Protein AF-A0A9J9GHS2-F1 (afdb_monomer_lite)

Foldseek 3Di:
DDDDPPFDAAEEEEDEPDDCVVPVVDQWDDDPRGIYGYDPAQVVLLVVLLVVCVSPLVNLVRYAYEYEDEPVVPPDLVVVLVRLLSNLVSQVSSCVVSVDNHHYHYHYDYPDDDAADWDDDPPWIWGDDPPDDIDGPVVVCPDPVCPRVVVVVVVVVCCCVVRRVCSNVDDDPPDPPPPDD

Structure (mmCIF, N/CA/C/O backbone):
data_AF-A0A9J9GHS2-F1
#
_entry.id   AF-A0A9J9GHS2-F1
#
loop_
_atom_site.group_PDB
_atom_site.id
_atom_site.type_symbol
_atom_site.label_atom_id
_atom_site.label_alt_id
_atom_site.label_comp_id
_atom_site.label_asym_id
_atom_site.label_entity_id
_atom_site.label_seq_id
_atom_site.pdbx_PDB_ins_code
_atom_site.Cartn_x
_atom_site.Cartn_y
_atom_site.Cartn_z
_atom_site.occupancy
_atom_site.B_iso_or_equiv
_atom_site.auth_seq_id
_atom_site.auth_comp_id
_atom_site.auth_asym_id
_atom_site.auth_atom_id
_atom_site.pdbx_PDB_model_num
ATOM 1 N N . MET A 1 1 ? -14.808 12.669 0.997 1.00 74.06 1 MET A N 1
ATOM 2 C CA . MET A 1 1 ? -16.087 11.956 0.839 1.00 74.06 1 MET A CA 1
ATOM 3 C C . MET A 1 1 ? -15.869 10.531 1.309 1.00 74.06 1 MET A C 1
ATOM 5 O O . MET A 1 1 ? -14.972 9.874 0.794 1.00 74.06 1 MET A O 1
ATOM 9 N N . TYR A 1 2 ? -16.621 10.094 2.316 1.00 85.94 2 TYR A N 1
ATOM 10 C CA . TYR A 1 2 ? -16.585 8.712 2.803 1.00 85.94 2 TYR A CA 1
ATOM 11 C C . TYR A 1 2 ? -17.389 7.795 1.876 1.00 85.94 2 TYR A C 1
ATOM 13 O O . TYR A 1 2 ? -18.315 8.286 1.221 1.00 85.94 2 TYR A O 1
ATOM 21 N N . PRO A 1 3 ? -17.098 6.485 1.860 1.00 88.94 3 PRO A N 1
ATOM 22 C CA . PRO A 1 3 ? -17.931 5.527 1.151 1.00 88.94 3 PRO A CA 1
ATOM 23 C C . PRO A 1 3 ? -19.389 5.573 1.655 1.00 88.94 3 PRO A C 1
ATOM 25 O O . PRO A 1 3 ? -19.640 5.827 2.848 1.00 88.94 3 PRO A O 1
ATOM 28 N N . PRO A 1 4 ? -20.365 5.332 0.761 1.00 87.44 4 PRO A N 1
ATOM 29 C CA . PRO A 1 4 ? -21.748 5.080 1.149 1.00 87.44 4 PRO A CA 1
ATOM 30 C C . PRO A 1 4 ? -21.838 3.904 2.128 1.00 87.44 4 PRO A C 1
ATOM 32 O O . PRO A 1 4 ? -21.062 2.959 2.034 1.00 87.44 4 PRO A O 1
ATOM 35 N N . GLN A 1 5 ? -22.820 3.913 3.033 1.00 83.94 5 GLN A N 1
ATOM 36 C CA . GLN A 1 5 ? -23.019 2.799 3.977 1.00 83.94 5 GLN A CA 1
ATOM 37 C C . GLN A 1 5 ? -23.387 1.477 3.277 1.00 83.94 5 GLN A C 1
ATOM 39 O O . GLN A 1 5 ? -23.179 0.409 3.839 1.00 83.94 5 GLN A O 1
ATOM 44 N N . SER A 1 6 ? -23.915 1.548 2.051 1.00 85.94 6 SER A N 1
ATOM 45 C CA . SER A 1 6 ? -24.223 0.395 1.200 1.00 85.94 6 SER A CA 1
ATOM 46 C C . SER A 1 6 ? -23.014 -0.156 0.434 1.00 85.94 6 SER A C 1
ATOM 48 O O . SER A 1 6 ? -23.170 -1.114 -0.320 1.00 85.94 6 SER A O 1
ATOM 50 N N . HIS A 1 7 ? -21.826 0.442 0.574 1.00 89.00 7 HIS A N 1
ATOM 51 C CA . HIS A 1 7 ? -20.621 -0.021 -0.112 1.00 89.00 7 HIS A CA 1
ATOM 52 C C . HIS A 1 7 ? -20.187 -1.391 0.414 1.00 89.00 7 HIS A C 1
ATOM 54 O O . HIS A 1 7 ? -20.010 -1.584 1.617 1.00 89.00 7 HIS A O 1
ATOM 60 N N . THR A 1 8 ? -19.997 -2.347 -0.493 1.00 88.31 8 THR A N 1
ATOM 61 C CA . THR A 1 8 ? -19.615 -3.727 -0.152 1.00 88.31 8 THR A CA 1
ATOM 62 C C . THR A 1 8 ? -18.191 -4.088 -0.569 1.00 88.31 8 THR A C 1
ATOM 64 O O . THR A 1 8 ? -17.666 -5.097 -0.100 1.00 88.31 8 THR A O 1
ATOM 67 N N . GLY A 1 9 ? -17.568 -3.279 -1.430 1.00 90.56 9 GLY A N 1
ATOM 68 C CA . GLY A 1 9 ? -16.217 -3.505 -1.938 1.00 90.56 9 GLY A CA 1
ATOM 69 C C . GLY A 1 9 ? -15.118 -3.068 -0.962 1.00 90.56 9 GLY A C 1
ATOM 70 O O . GLY A 1 9 ? -15.408 -2.593 0.139 1.00 90.56 9 GLY A O 1
ATOM 71 N N . PRO A 1 10 ? -13.841 -3.175 -1.364 1.00 92.94 10 PRO A N 1
ATOM 72 C CA . PRO A 1 10 ? -12.734 -2.722 -0.537 1.00 92.94 10 PRO A CA 1
ATOM 73 C C . PRO A 1 10 ? -12.788 -1.205 -0.325 1.00 92.94 10 PRO A C 1
ATOM 75 O O . PRO A 1 10 ? -13.243 -0.442 -1.188 1.00 92.94 10 PRO A O 1
ATOM 78 N N . VAL A 1 11 ? -12.307 -0.782 0.840 1.00 94.94 11 VAL A N 1
ATOM 79 C CA . VAL A 1 11 ? -12.080 0.613 1.210 1.00 94.94 11 VAL A CA 1
ATOM 80 C C . VAL A 1 11 ? -10.592 0.780 1.474 1.00 94.94 11 VAL A C 1
ATOM 82 O O . VAL A 1 11 ? -10.066 0.353 2.501 1.00 94.94 11 VAL A O 1
ATOM 85 N N . VAL A 1 12 ? -9.908 1.356 0.495 1.00 95.06 12 VAL A N 1
ATOM 86 C CA . VAL A 1 12 ? -8.454 1.430 0.421 1.00 95.06 12 VAL A CA 1
ATOM 87 C C . VAL A 1 12 ? -7.992 2.792 0.926 1.00 95.06 12 VAL A C 1
ATOM 89 O O . VAL A 1 12 ? -8.257 3.820 0.306 1.00 95.06 12 VAL A O 1
ATOM 92 N N . MET A 1 13 ? -7.282 2.806 2.048 1.00 95.12 13 MET A N 1
ATOM 93 C CA . MET A 1 13 ? -6.613 3.993 2.578 1.00 95.12 13 MET A CA 1
ATOM 94 C C . MET A 1 13 ? -5.227 4.104 1.939 1.00 95.12 13 MET A C 1
ATOM 96 O O . MET A 1 13 ? -4.398 3.212 2.112 1.00 95.12 13 MET A O 1
ATOM 100 N N . VAL A 1 14 ? -4.991 5.160 1.165 1.00 93.81 14 VAL A N 1
ATOM 101 C CA . VAL A 1 14 ? -3.799 5.326 0.324 1.00 93.81 14 VAL A CA 1
ATOM 102 C C . VAL A 1 14 ? -2.837 6.328 0.954 1.00 93.81 14 VAL A C 1
ATOM 104 O O . VAL A 1 14 ? -3.179 7.499 1.112 1.00 93.81 14 VAL A O 1
ATOM 107 N N . CYS A 1 15 ? -1.629 5.868 1.267 1.00 91.38 15 CYS A N 1
ATOM 108 C CA . CYS A 1 15 ? -0.538 6.627 1.881 1.00 91.38 15 CYS A CA 1
ATOM 109 C C . CYS A 1 15 ? 0.660 6.745 0.929 1.00 91.38 15 CYS A C 1
ATOM 111 O O . CYS A 1 15 ? 0.765 5.985 -0.033 1.00 91.38 15 CYS A O 1
ATOM 113 N N . GLY A 1 16 ? 1.623 7.606 1.265 1.00 89.31 16 GLY A N 1
ATOM 114 C CA . GLY A 1 16 ? 2.895 7.727 0.546 1.00 89.31 16 GLY A CA 1
ATOM 115 C C . GLY A 1 16 ? 2.842 8.802 -0.536 1.00 89.31 16 GLY A C 1
ATOM 116 O O . GLY A 1 16 ? 2.250 9.859 -0.320 1.00 89.31 16 GLY A O 1
ATOM 117 N N . ASP A 1 17 ? 3.436 8.535 -1.695 1.00 87.75 17 ASP A N 1
ATOM 118 C CA . ASP A 1 17 ? 3.635 9.508 -2.779 1.00 87.75 17 ASP A CA 1
ATOM 119 C C . ASP A 1 17 ? 2.363 9.748 -3.607 1.00 87.75 17 ASP A C 1
ATOM 121 O O . ASP A 1 17 ? 2.327 9.580 -4.826 1.00 87.75 17 ASP A O 1
ATOM 125 N N . VAL A 1 18 ? 1.263 10.094 -2.946 1.00 86.38 18 VAL A N 1
ATOM 126 C CA . VAL A 1 18 ? -0.054 10.246 -3.572 1.00 86.38 18 VAL A CA 1
ATOM 127 C C . VAL A 1 18 ? -0.133 11.546 -4.372 1.00 86.38 18 VAL A C 1
ATOM 129 O O . VAL A 1 18 ? 0.012 12.631 -3.809 1.00 86.38 18 VAL A O 1
ATOM 132 N N . ASP A 1 19 ? -0.419 11.425 -5.671 1.00 80.00 19 ASP A N 1
ATOM 133 C CA . ASP A 1 19 ? -0.644 12.569 -6.563 1.00 80.00 19 ASP A CA 1
ATOM 134 C C . ASP A 1 19 ? -2.095 13.067 -6.463 1.00 80.00 19 ASP A C 1
ATOM 136 O O . ASP A 1 19 ? -3.020 12.290 -6.202 1.00 80.00 19 ASP A O 1
ATOM 140 N N . ASP A 1 20 ? -2.296 14.360 -6.691 1.00 77.06 20 ASP A N 1
ATOM 141 C CA . ASP A 1 20 ? -3.603 15.008 -6.699 1.00 77.06 20 ASP A CA 1
ATOM 142 C C . ASP A 1 20 ? -4.495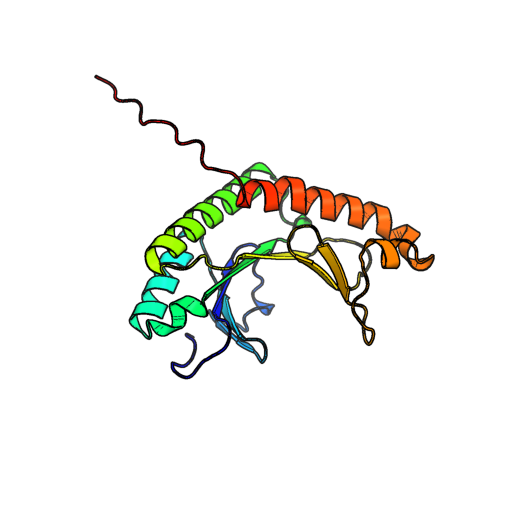 14.473 -7.833 1.00 77.06 20 ASP A C 1
ATOM 144 O O . ASP A 1 20 ? -5.711 14.352 -7.653 1.00 77.06 20 ASP A O 1
ATOM 148 N N . ASP A 1 21 ? -3.904 14.053 -8.957 1.00 81.88 21 ASP A N 1
ATOM 149 C CA . ASP A 1 21 ? -4.635 13.462 -10.088 1.00 81.88 21 ASP A CA 1
ATOM 150 C C . ASP A 1 21 ? -5.278 12.106 -9.744 1.00 81.88 21 ASP A C 1
ATOM 152 O O . ASP A 1 21 ? -6.311 11.725 -10.309 1.00 81.88 21 ASP A O 1
ATOM 156 N N . MET A 1 22 ? -4.732 11.381 -8.758 1.00 80.75 22 MET A N 1
ATOM 157 C CA . MET A 1 22 ? -5.326 10.128 -8.282 1.00 80.75 22 MET A CA 1
ATOM 158 C C . MET A 1 22 ? -6.680 10.376 -7.601 1.00 80.75 22 MET A C 1
ATOM 160 O O . MET A 1 22 ? -7.572 9.524 -7.666 1.00 80.75 22 MET A O 1
ATOM 164 N N . PHE A 1 23 ? -6.869 11.554 -7.007 1.00 82.06 23 PHE A N 1
ATOM 165 C CA . PHE A 1 23 ? -8.033 11.907 -6.208 1.00 82.06 23 PHE A CA 1
ATOM 166 C C . PHE A 1 23 ? -8.598 13.261 -6.636 1.00 82.06 23 PHE A C 1
ATOM 168 O O . PHE A 1 23 ? -8.388 14.243 -5.936 1.00 82.06 23 PHE A O 1
ATOM 175 N N . ALA A 1 24 ? -9.338 13.298 -7.754 1.00 66.62 24 ALA A N 1
ATOM 176 C CA . ALA A 1 24 ? -9.982 14.469 -8.379 1.00 66.62 24 ALA A CA 1
ATOM 177 C C . ALA A 1 24 ? -10.431 15.599 -7.409 1.00 66.62 24 ALA A C 1
ATOM 179 O O . ALA A 1 24 ? -11.614 15.749 -7.099 1.00 66.62 24 ALA A O 1
ATOM 180 N N . ARG A 1 25 ? -9.461 16.402 -6.939 1.00 67.19 25 ARG A N 1
ATOM 181 C CA . ARG A 1 25 ? -9.549 17.486 -5.935 1.00 67.19 25 ARG A CA 1
ATOM 182 C C . ARG A 1 25 ? -10.235 17.158 -4.595 1.00 67.19 25 ARG A C 1
AT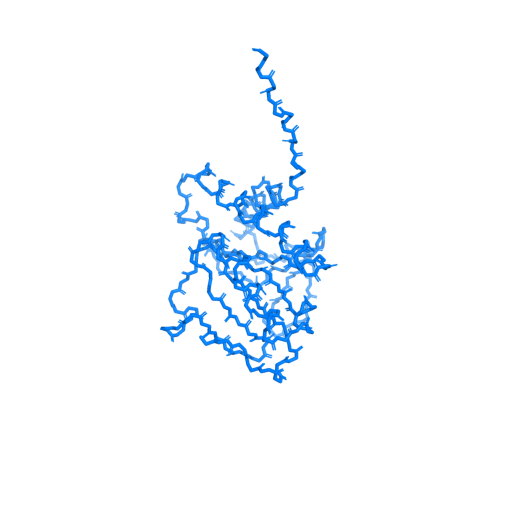OM 184 O O . ARG A 1 25 ? -10.623 18.079 -3.878 1.00 67.19 25 ARG A O 1
ATOM 191 N N . GLY A 1 26 ? -10.395 15.889 -4.224 1.00 77.88 26 GLY A N 1
ATOM 192 C CA . GLY A 1 26 ? -11.130 15.490 -3.015 1.00 77.88 26 GLY A CA 1
ATOM 193 C C . GLY A 1 26 ? -10.400 14.441 -2.175 1.00 77.88 26 GLY A C 1
ATOM 194 O O . GLY A 1 26 ? -9.515 13.767 -2.678 1.00 77.88 26 GLY A O 1
ATOM 195 N N . PRO A 1 27 ? -10.778 14.225 -0.901 1.00 83.75 27 PRO A N 1
ATOM 196 C CA . PRO A 1 27 ? -10.083 13.264 -0.036 1.00 83.75 27 PRO A CA 1
ATOM 197 C C . PRO A 1 27 ? -10.483 11.796 -0.290 1.00 83.75 27 PRO A C 1
ATOM 199 O O . PRO A 1 27 ? -10.048 10.902 0.428 1.00 83.75 27 PRO A O 1
ATOM 202 N N . GLY A 1 28 ? -11.341 11.521 -1.277 1.00 89.00 28 GLY A N 1
ATOM 203 C CA . GLY A 1 28 ? -11.761 10.160 -1.603 1.00 89.00 28 GLY A CA 1
ATOM 204 C C . GLY A 1 28 ? -12.330 10.028 -3.010 1.00 89.00 28 GLY A C 1
ATOM 205 O O . GLY A 1 28 ? -12.843 11.001 -3.564 1.00 89.00 28 GLY A O 1
ATOM 206 N N . ARG A 1 29 ? -12.236 8.820 -3.568 1.00 90.75 29 ARG A N 1
ATOM 207 C CA . ARG A 1 29 ? -12.622 8.480 -4.940 1.00 90.75 29 ARG A CA 1
ATOM 208 C C . ARG A 1 29 ? -13.271 7.096 -4.982 1.00 90.75 29 ARG A C 1
ATOM 210 O O . ARG A 1 29 ? -12.643 6.106 -4.620 1.00 90.75 29 ARG A O 1
ATOM 217 N N . GLY A 1 30 ? -14.515 7.030 -5.453 1.00 89.69 30 GLY A N 1
ATOM 218 C CA . GLY A 1 30 ? -15.182 5.771 -5.785 1.00 89.69 30 GLY A CA 1
ATOM 219 C C . GLY A 1 30 ? -14.815 5.309 -7.196 1.00 89.69 30 GLY A C 1
ATOM 220 O O . GLY A 1 30 ? -14.758 6.121 -8.118 1.00 89.69 30 GLY A O 1
ATOM 221 N N . THR A 1 31 ? -14.564 4.015 -7.353 1.00 87.81 31 THR A N 1
ATOM 222 C CA . THR A 1 31 ? -14.244 3.345 -8.625 1.00 87.81 31 THR A CA 1
ATOM 223 C C . THR A 1 31 ? -15.037 2.039 -8.730 1.00 87.81 31 THR A C 1
ATOM 225 O O . THR A 1 31 ? -15.743 1.678 -7.785 1.00 87.81 31 THR A O 1
ATOM 228 N N . ALA A 1 32 ? -14.929 1.321 -9.851 1.00 84.94 32 ALA A N 1
ATOM 229 C CA . ALA A 1 32 ? -15.547 -0.000 -9.978 1.00 84.94 32 ALA A CA 1
ATOM 230 C C . ALA A 1 32 ? -14.874 -1.038 -9.057 1.00 84.94 32 ALA A C 1
ATOM 232 O O . ALA A 1 32 ? -15.512 -1.988 -8.611 1.00 84.94 32 ALA A O 1
ATOM 233 N N . GLU A 1 33 ? -13.599 -0.824 -8.737 1.00 84.88 33 GLU A N 1
ATOM 234 C CA . GLU A 1 33 ? -12.736 -1.729 -7.982 1.00 84.88 33 GLU A CA 1
ATOM 235 C C . GLU A 1 33 ? -12.829 -1.511 -6.467 1.00 84.88 33 GLU A C 1
ATOM 237 O O . GLU A 1 33 ? -12.438 -2.377 -5.686 1.00 84.88 33 GLU A O 1
ATOM 242 N N . GLY A 1 34 ? -13.346 -0.361 -6.030 1.00 91.62 34 GLY A N 1
ATOM 243 C CA . GLY A 1 34 ? -13.464 -0.029 -4.617 1.00 91.62 34 GLY A CA 1
ATOM 244 C C . GLY A 1 34 ? -13.537 1.463 -4.329 1.00 91.62 34 GLY A C 1
ATOM 245 O O . GLY A 1 34 ? -13.659 2.305 -5.225 1.00 91.62 34 GLY A O 1
ATOM 246 N N . TRP A 1 35 ? -13.453 1.785 -3.041 1.00 93.81 35 TRP A N 1
ATOM 247 C CA . TRP A 1 35 ? -13.421 3.157 -2.556 1.00 93.81 35 TRP A CA 1
ATOM 248 C C . TRP A 1 35 ? -12.032 3.509 -2.045 1.00 93.81 35 TRP A C 1
ATOM 250 O O . TRP A 1 35 ? -11.540 2.884 -1.114 1.00 93.81 35 TRP A O 1
ATOM 260 N N . PHE A 1 36 ? -11.414 4.531 -2.614 1.00 93.75 36 PHE A N 1
ATOM 261 C CA . PHE A 1 36 ? -10.081 4.979 -2.238 1.00 93.75 36 PHE A CA 1
ATOM 262 C C . PHE A 1 36 ? -10.196 6.233 -1.373 1.00 93.75 36 PHE A C 1
ATOM 264 O O . PHE A 1 36 ? -10.993 7.125 -1.673 1.00 93.75 36 PHE A O 1
ATOM 271 N N . LEU A 1 37 ? -9.396 6.326 -0.314 1.00 94.00 37 LEU A N 1
ATOM 272 C CA . LEU A 1 37 ? -9.321 7.473 0.593 1.00 94.00 37 LEU A CA 1
ATOM 273 C C . LEU A 1 37 ? -7.867 7.920 0.712 1.00 94.00 37 LEU A C 1
ATOM 275 O O . LEU A 1 37 ? -6.989 7.090 0.937 1.00 94.00 37 LEU A O 1
ATOM 279 N N . ARG A 1 38 ? -7.610 9.219 0.559 1.00 93.00 38 ARG A N 1
ATOM 280 C CA . ARG A 1 38 ? -6.259 9.775 0.687 1.00 93.00 38 ARG A CA 1
ATOM 281 C C . ARG A 1 38 ? -5.883 9.895 2.161 1.00 93.00 38 ARG A C 1
ATOM 283 O O . ARG A 1 38 ? -6.681 10.385 2.950 1.00 93.00 38 ARG A O 1
ATOM 290 N N . ILE A 1 39 ? -4.657 9.502 2.489 1.00 92.31 39 ILE A N 1
ATOM 291 C CA . ILE A 1 39 ? -4.028 9.682 3.795 1.00 92.31 39 ILE A CA 1
ATOM 292 C C . ILE A 1 39 ? -2.837 10.620 3.622 1.00 92.31 39 ILE A C 1
ATOM 294 O O . ILE A 1 39 ? -1.896 10.312 2.889 1.00 92.31 39 ILE A O 1
ATOM 298 N N . SER A 1 40 ? -2.870 11.760 4.305 1.00 87.75 40 SER A N 1
ATOM 299 C CA . SER A 1 40 ? -1.832 12.789 4.197 1.00 87.75 40 SER A CA 1
ATOM 300 C C . SER A 1 40 ? -0.663 12.529 5.145 1.00 87.75 40 SER A C 1
ATOM 302 O O . SER A 1 40 ? 0.466 12.922 4.866 1.00 87.75 40 SER A O 1
ATOM 304 N N . ASN A 1 41 ? -0.916 11.872 6.279 1.00 88.31 41 ASN A N 1
ATOM 305 C CA . ASN A 1 41 ? 0.118 11.477 7.231 1.00 88.31 41 ASN A CA 1
ATOM 306 C C . ASN A 1 41 ? -0.211 10.123 7.882 1.00 88.31 41 ASN A C 1
ATOM 308 O O . ASN A 1 41 ? -1.381 9.774 7.998 1.00 88.31 41 ASN A O 1
ATOM 312 N N . PRO A 1 42 ? 0.787 9.347 8.345 1.00 87.19 42 PRO A N 1
ATOM 313 C CA . PRO A 1 42 ? 0.527 8.008 8.868 1.00 87.19 42 PRO A CA 1
ATOM 314 C C . PRO A 1 42 ? -0.497 7.952 10.021 1.00 87.19 42 PRO A C 1
ATOM 316 O O . PRO A 1 42 ? -1.370 7.091 9.949 1.00 87.19 42 PRO A O 1
ATOM 319 N N . PRO A 1 43 ? -0.463 8.826 11.053 1.00 90.44 43 PRO A N 1
ATOM 320 C CA . PRO A 1 43 ? -1.450 8.799 12.143 1.00 90.44 43 PRO A CA 1
ATOM 321 C C . PRO A 1 43 ? -2.919 8.881 11.702 1.00 90.44 43 PRO A C 1
ATOM 323 O O . PRO A 1 43 ? -3.793 8.317 12.362 1.00 90.44 43 PRO A O 1
ATOM 326 N N . GLU A 1 44 ? -3.196 9.546 10.580 1.00 92.62 44 GLU A N 1
ATOM 327 C CA . GLU A 1 44 ? -4.542 9.662 10.013 1.00 92.62 44 GLU A CA 1
ATOM 328 C C . GLU A 1 44 ? -5.142 8.298 9.627 1.00 92.62 44 GLU A C 1
ATOM 330 O O . GLU A 1 44 ? -6.360 8.155 9.667 1.00 92.62 44 GLU A O 1
ATOM 335 N N . LEU A 1 45 ? -4.327 7.264 9.365 1.00 92.94 45 LEU A N 1
ATOM 336 C CA . LEU A 1 45 ? -4.814 5.899 9.105 1.00 92.94 45 LEU A CA 1
ATOM 337 C C . LEU A 1 45 ? -5.730 5.388 10.217 1.00 92.94 45 LEU A C 1
ATOM 339 O O . LEU A 1 45 ? -6.839 4.924 9.955 1.00 92.94 45 LEU A O 1
ATOM 343 N N . THR A 1 46 ? -5.259 5.454 11.462 1.00 92.69 46 THR A N 1
ATOM 344 C CA . THR A 1 46 ? -6.000 4.902 12.602 1.00 92.69 46 THR A CA 1
ATOM 345 C C . THR A 1 46 ? -7.216 5.765 12.934 1.00 92.69 46 THR A C 1
ATOM 347 O O . THR A 1 46 ? -8.268 5.229 13.282 1.00 92.6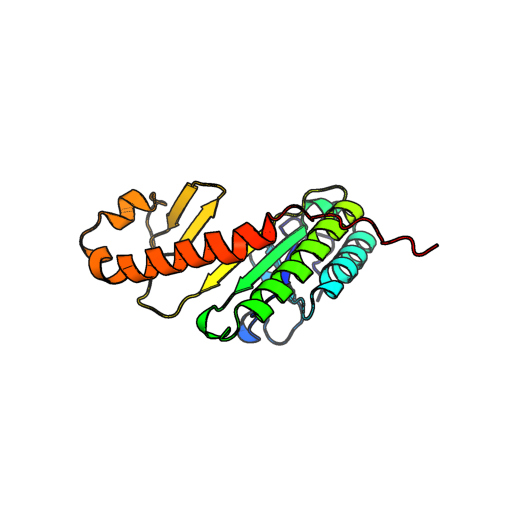9 46 THR A O 1
ATOM 350 N N . ILE A 1 47 ? -7.100 7.088 12.768 1.00 93.69 47 ILE A N 1
ATOM 351 C CA . ILE A 1 47 ? -8.210 8.033 12.958 1.00 93.69 47 ILE A CA 1
ATOM 352 C C . ILE A 1 47 ? -9.326 7.730 11.953 1.00 93.69 47 ILE A C 1
ATOM 354 O O . ILE A 1 47 ? -10.458 7.459 12.353 1.00 93.69 47 ILE A O 1
ATOM 358 N N . LEU A 1 48 ? -8.991 7.688 10.661 1.00 94.31 48 LEU A N 1
ATOM 359 C CA . LEU A 1 48 ? -9.953 7.467 9.588 1.00 94.31 48 LEU A CA 1
ATOM 360 C C . LEU A 1 48 ? -10.607 6.086 9.687 1.00 94.31 48 LEU A C 1
ATOM 362 O O . LEU A 1 48 ? -11.817 5.956 9.510 1.00 94.31 48 LEU A O 1
ATOM 366 N N . ALA A 1 49 ? -9.836 5.048 10.020 1.00 94.25 49 ALA A N 1
ATOM 367 C CA . ALA A 1 49 ? -10.390 3.721 10.264 1.00 94.25 49 ALA A CA 1
ATOM 368 C C . ALA A 1 49 ? -11.396 3.724 11.426 1.00 94.25 49 ALA A C 1
ATOM 370 O O . ALA A 1 49 ? -12.453 3.105 11.315 1.00 94.25 49 ALA A O 1
ATOM 371 N N . GLY A 1 50 ? -11.117 4.453 12.510 1.00 94.50 50 GLY A N 1
ATOM 372 C CA . GLY A 1 50 ? -12.047 4.605 13.631 1.00 94.50 50 GLY A CA 1
ATOM 373 C C . GLY A 1 50 ? -13.357 5.276 13.217 1.00 94.50 50 GLY A C 1
ATOM 374 O O . GLY A 1 50 ? -14.436 4.787 13.549 1.00 94.50 50 GLY A O 1
ATOM 375 N N . GLU A 1 51 ? -13.275 6.346 12.429 1.00 94.19 51 GLU A N 1
ATOM 376 C CA . GLU A 1 51 ? -14.448 7.044 11.889 1.00 94.19 51 GLU A CA 1
ATOM 377 C C . GLU A 1 51 ? -15.281 6.152 10.958 1.00 94.19 51 GLU A C 1
ATOM 379 O O . GLU A 1 51 ? -16.513 6.156 11.020 1.00 94.19 51 GLU A O 1
ATOM 384 N N . LEU A 1 52 ? -14.627 5.354 10.108 1.00 93.69 52 LEU A N 1
ATOM 385 C CA . LEU A 1 52 ? -15.295 4.392 9.227 1.00 93.69 52 LEU A CA 1
ATOM 386 C C . LEU A 1 52 ? -16.036 3.315 10.028 1.00 93.69 52 LEU A C 1
ATOM 388 O O . LEU A 1 52 ? -17.204 3.041 9.755 1.00 93.69 52 LEU A O 1
ATOM 392 N N . LEU A 1 53 ? -15.392 2.754 11.052 1.00 92.81 53 LEU A N 1
ATOM 393 C CA . LEU A 1 53 ? -15.990 1.731 11.912 1.00 92.81 53 LEU A CA 1
ATOM 394 C C . LEU A 1 53 ? -17.137 2.278 12.767 1.00 92.81 53 LEU A C 1
ATOM 396 O O . LEU A 1 53 ? -18.121 1.574 12.982 1.00 92.81 53 LEU A O 1
ATOM 400 N N . ALA A 1 54 ? -17.053 3.537 13.206 1.00 93.06 54 ALA A N 1
ATOM 401 C CA . ALA A 1 54 ? -18.144 4.208 13.909 1.00 93.06 54 ALA A CA 1
ATOM 402 C C . ALA A 1 54 ? -19.377 4.408 13.011 1.00 93.06 54 ALA A C 1
ATOM 404 O O . ALA A 1 54 ? -20.507 4.372 13.496 1.00 93.06 54 ALA A O 1
ATOM 405 N N . ARG A 1 55 ? -19.175 4.594 11.698 1.00 91.56 55 ARG A N 1
ATOM 406 C CA . ARG A 1 55 ? -20.268 4.673 10.714 1.00 91.56 55 ARG A CA 1
ATOM 407 C C . ARG A 1 55 ? -20.872 3.304 10.418 1.00 91.56 55 ARG A C 1
ATOM 409 O O . ARG A 1 55 ? -22.087 3.206 10.277 1.00 91.56 55 ARG A O 1
ATOM 416 N N . SER A 1 56 ? -20.037 2.279 10.266 1.00 90.12 56 SER A N 1
ATOM 417 C CA . SER A 1 56 ? -20.482 0.902 10.068 1.00 90.12 56 SER A CA 1
ATOM 418 C C . SER A 1 56 ? -19.400 -0.099 10.499 1.00 90.12 56 SER A C 1
ATOM 420 O O . SER A 1 56 ? -18.381 -0.241 9.814 1.00 90.12 56 SER A O 1
ATOM 422 N N . PRO A 1 57 ? -19.617 -0.863 11.587 1.00 88.31 57 PRO A N 1
ATOM 423 C CA . PRO A 1 57 ? -18.646 -1.850 12.063 1.00 88.31 57 PRO A CA 1
ATOM 424 C C . PRO A 1 57 ? -18.335 -2.959 11.049 1.00 88.31 57 PRO A C 1
ATOM 426 O O . PRO A 1 57 ? -17.253 -3.543 11.080 1.00 88.31 57 PRO A O 1
ATOM 429 N N . THR A 1 58 ? -19.250 -3.246 10.114 1.00 88.12 58 THR A N 1
ATOM 430 C CA . THR A 1 58 ? -19.053 -4.280 9.084 1.00 88.12 58 THR A CA 1
ATOM 431 C C . THR A 1 58 ? -17.953 -3.917 8.086 1.00 88.12 58 THR A C 1
ATOM 433 O O . THR A 1 58 ? -17.434 -4.798 7.403 1.00 88.12 58 THR A O 1
ATOM 436 N N . MET A 1 59 ? -17.551 -2.643 8.027 1.00 90.88 59 MET A N 1
ATOM 437 C CA . MET A 1 59 ? -16.456 -2.180 7.176 1.00 90.88 59 MET A CA 1
ATOM 438 C C . MET A 1 59 ? -15.086 -2.691 7.622 1.00 90.88 59 MET A C 1
ATOM 440 O O . MET A 1 59 ? -14.144 -2.616 6.840 1.00 90.88 59 MET A O 1
ATOM 444 N N . ALA A 1 60 ? -14.955 -3.246 8.832 1.00 91.31 60 ALA A N 1
ATOM 445 C CA . ALA A 1 60 ? -13.690 -3.787 9.330 1.00 91.31 60 ALA A CA 1
ATOM 446 C C . ALA A 1 60 ? -13.039 -4.778 8.350 1.00 91.31 60 ALA A C 1
ATOM 448 O O . ALA A 1 60 ? -11.836 -4.707 8.116 1.00 91.31 60 ALA A O 1
ATOM 449 N N . GLY A 1 61 ? -13.841 -5.650 7.725 1.00 89.88 61 GLY A N 1
ATOM 450 C CA . GLY A 1 61 ? -13.371 -6.619 6.727 1.00 89.88 61 GLY A CA 1
ATOM 451 C C . GLY A 1 61 ? -13.147 -6.045 5.322 1.00 89.88 61 GLY A C 1
ATOM 452 O O . GLY A 1 61 ? -12.664 -6.758 4.450 1.00 89.88 61 GLY A O 1
ATOM 453 N N . GLN A 1 62 ? -13.506 -4.780 5.088 1.00 92.81 62 GLN A N 1
ATOM 454 C CA . GLN A 1 62 ? -13.333 -4.087 3.806 1.00 92.81 62 GLN A CA 1
ATOM 455 C C . GLN A 1 62 ? -12.079 -3.212 3.779 1.00 92.81 62 GLN A C 1
ATOM 457 O O . GLN A 1 62 ? -11.655 -2.801 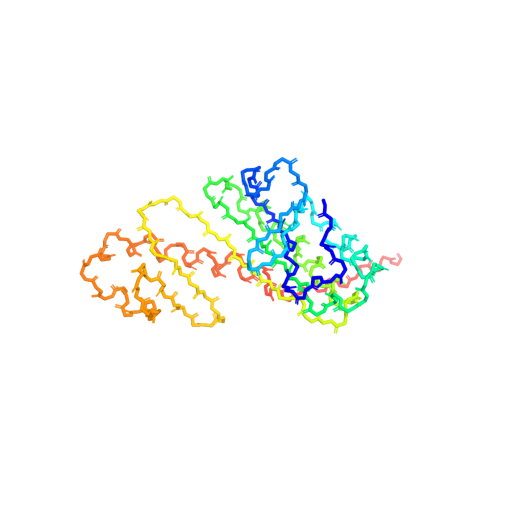2.699 1.00 92.81 62 GLN A O 1
ATOM 462 N N . LEU A 1 63 ? -11.510 -2.884 4.943 1.00 94.62 63 LEU A N 1
ATOM 463 C CA . LEU A 1 63 ? -10.364 -1.986 5.019 1.00 94.62 63 LEU A CA 1
ATOM 464 C C . LEU A 1 63 ? -9.130 -2.632 4.392 1.00 94.62 63 LEU A C 1
ATOM 466 O O . LEU A 1 63 ? -8.786 -3.771 4.699 1.00 94.62 63 LEU A O 1
ATOM 470 N N . ALA A 1 64 ? -8.429 -1.859 3.572 1.00 94.38 64 ALA A N 1
ATOM 471 C CA . ALA A 1 64 ? -7.094 -2.164 3.081 1.00 94.38 64 ALA A CA 1
ATOM 472 C C . ALA A 1 64 ? -6.228 -0.902 3.151 1.00 94.38 64 ALA A C 1
ATOM 474 O O . ALA A 1 64 ? -6.736 0.219 3.100 1.00 94.38 64 ALA A O 1
ATOM 475 N N . VAL A 1 65 ? -4.915 -1.079 3.254 1.00 93.56 65 VAL A N 1
ATOM 476 C CA . VAL A 1 65 ? -3.940 0.011 3.166 1.00 93.56 65 VAL A CA 1
ATOM 477 C C . VAL A 1 65 ? -3.170 -0.139 1.866 1.00 93.56 65 VAL A C 1
ATOM 479 O O . VAL A 1 65 ? -2.692 -1.224 1.553 1.00 93.56 65 VAL A O 1
ATOM 482 N N . MET A 1 66 ? -3.019 0.948 1.121 1.00 92.31 66 MET A N 1
ATOM 483 C CA . MET A 1 66 ? -2.112 1.020 -0.016 1.00 92.31 66 MET A CA 1
ATOM 484 C C . MET A 1 66 ? -0.993 2.003 0.306 1.00 92.31 66 MET A C 1
ATOM 486 O O . MET A 1 66 ? -1.261 3.143 0.670 1.00 92.31 66 MET A O 1
ATOM 490 N N . PHE A 1 67 ? 0.257 1.581 0.158 1.00 90.12 67 PHE A N 1
ATOM 491 C CA . PHE A 1 67 ? 1.402 2.481 0.179 1.00 90.12 67 PHE A CA 1
ATOM 492 C C . PHE A 1 67 ? 1.846 2.732 -1.259 1.00 90.12 67 PHE A C 1
ATOM 494 O O . PHE A 1 67 ? 2.235 1.789 -1.949 1.00 90.12 67 PHE A O 1
ATOM 501 N N . ARG A 1 68 ? 1.761 3.984 -1.715 1.00 89.31 68 ARG A N 1
ATOM 502 C CA . ARG A 1 68 ? 2.259 4.403 -3.024 1.00 89.31 68 ARG A CA 1
ATOM 503 C C . ARG A 1 68 ? 3.687 4.910 -2.883 1.00 89.31 68 ARG A C 1
ATOM 505 O O . ARG A 1 68 ? 3.949 5.753 -2.029 1.00 89.31 68 ARG A O 1
ATOM 512 N N . CYS A 1 69 ? 4.590 4.401 -3.709 1.00 86.38 69 CYS A N 1
ATOM 513 C CA . CYS A 1 69 ? 5.993 4.788 -3.717 1.00 86.38 69 CYS A CA 1
ATOM 514 C C . CYS A 1 69 ? 6.413 5.206 -5.127 1.00 86.38 69 CYS A C 1
ATOM 516 O O . CYS A 1 69 ? 6.169 4.482 -6.089 1.00 86.38 69 CYS A O 1
ATOM 518 N N . LEU A 1 70 ? 7.048 6.364 -5.238 1.00 85.50 70 LEU A N 1
ATOM 519 C CA . LEU A 1 70 ? 7.726 6.853 -6.431 1.00 85.50 70 LEU A CA 1
ATOM 520 C C . LEU A 1 70 ? 9.212 6.962 -6.080 1.00 85.50 70 LEU A C 1
ATOM 522 O O . LEU A 1 70 ? 9.643 8.034 -5.657 1.00 85.50 70 LEU A O 1
ATOM 526 N N . PRO A 1 71 ? 9.990 5.868 -6.182 1.00 76.44 71 PRO A N 1
ATOM 527 C CA . PRO A 1 71 ? 11.381 5.808 -5.735 1.00 76.44 71 PRO A CA 1
ATOM 528 C C . PRO A 1 71 ? 12.251 6.956 -6.237 1.00 76.44 71 PRO A C 1
ATOM 530 O O . PRO A 1 71 ? 13.049 7.485 -5.473 1.00 76.44 71 PRO A O 1
ATOM 533 N N . ASP A 1 72 ? 12.028 7.413 -7.469 1.00 77.56 72 ASP A N 1
ATOM 534 C CA . ASP A 1 72 ? 12.786 8.519 -8.068 1.00 77.56 72 ASP A CA 1
ATOM 535 C C . ASP A 1 72 ? 12.588 9.861 -7.347 1.00 77.56 72 ASP A C 1
ATOM 537 O O . ASP A 1 72 ? 13.382 10.781 -7.518 1.00 77.56 72 ASP A O 1
ATOM 541 N N . ARG A 1 73 ? 11.526 9.999 -6.542 1.00 76.25 73 ARG A N 1
ATOM 542 C CA . ARG A 1 73 ? 11.280 11.182 -5.704 1.00 76.25 73 ARG A CA 1
ATOM 543 C C . ARG A 1 73 ? 11.977 11.104 -4.341 1.00 76.25 73 ARG A C 1
ATOM 545 O O . ARG A 1 73 ? 11.974 12.099 -3.619 1.00 76.25 73 ARG A O 1
ATOM 552 N N . HIS A 1 74 ? 12.557 9.959 -3.975 1.00 74.12 74 HIS A N 1
ATOM 553 C CA . HIS A 1 74 ? 13.219 9.747 -2.685 1.00 74.12 74 HIS A CA 1
ATOM 554 C C . HIS A 1 74 ? 14.735 9.704 -2.856 1.00 74.12 74 HIS A C 1
ATOM 556 O O . HIS A 1 74 ? 15.319 8.652 -3.094 1.00 74.12 74 HIS A O 1
ATOM 562 N N . GLU A 1 75 ? 15.388 10.850 -2.664 1.00 71.69 75 GLU A N 1
ATOM 563 C CA . GLU A 1 75 ? 16.857 10.927 -2.632 1.00 71.69 75 GLU A CA 1
ATOM 564 C C . GLU A 1 75 ? 17.446 10.423 -1.295 1.00 71.69 75 GLU A C 1
ATOM 566 O O . GLU A 1 75 ? 18.617 10.053 -1.230 1.00 71.69 75 GLU A O 1
ATOM 571 N N . ASP A 1 76 ? 16.633 10.372 -0.228 1.00 82.31 76 ASP A N 1
ATOM 572 C CA . ASP A 1 76 ? 17.030 9.917 1.111 1.00 82.31 76 ASP A CA 1
ATOM 573 C C . ASP A 1 76 ? 16.310 8.616 1.509 1.00 82.31 76 ASP A C 1
ATOM 575 O O . ASP A 1 76 ? 15.159 8.605 1.963 1.00 82.31 76 ASP A O 1
ATOM 579 N N . GLU A 1 77 ? 17.033 7.500 1.400 1.00 80.31 77 GLU A N 1
ATOM 580 C CA . GLU A 1 77 ? 16.566 6.176 1.822 1.00 80.31 77 GLU A CA 1
ATOM 581 C C . GLU A 1 77 ? 16.131 6.149 3.299 1.00 80.31 77 GLU A C 1
ATOM 583 O O . GLU A 1 77 ? 15.173 5.459 3.658 1.00 80.31 77 GLU A O 1
ATOM 588 N N . SER A 1 78 ? 16.793 6.909 4.175 1.00 82.19 78 SER A N 1
ATOM 589 C CA . SER A 1 78 ? 16.483 6.935 5.609 1.00 82.19 78 SER A CA 1
ATOM 590 C C . SER A 1 78 ? 15.117 7.562 5.870 1.00 82.19 78 SER A C 1
ATOM 592 O O . SER A 1 78 ? 14.354 7.053 6.697 1.00 82.19 78 SER A O 1
ATOM 594 N N . LEU A 1 79 ? 14.780 8.628 5.140 1.00 81.94 79 LEU A N 1
ATOM 595 C CA . LEU A 1 79 ? 13.475 9.283 5.222 1.00 81.94 79 LEU A CA 1
ATOM 596 C C . LEU A 1 79 ? 12.355 8.371 4.699 1.00 81.94 79 LEU A C 1
ATOM 598 O O . LEU A 1 79 ? 11.290 8.264 5.320 1.00 81.94 79 LEU A O 1
ATOM 602 N N . MET A 1 80 ? 12.615 7.643 3.612 1.00 81.44 80 MET A N 1
ATOM 603 C CA . MET A 1 80 ? 11.685 6.644 3.084 1.00 81.44 80 MET A CA 1
ATOM 604 C C . MET A 1 80 ? 11.453 5.510 4.095 1.00 81.44 80 MET A C 1
ATOM 606 O O . MET A 1 80 ? 10.306 5.188 4.420 1.00 81.44 80 MET A O 1
ATOM 610 N N . ARG A 1 81 ? 12.521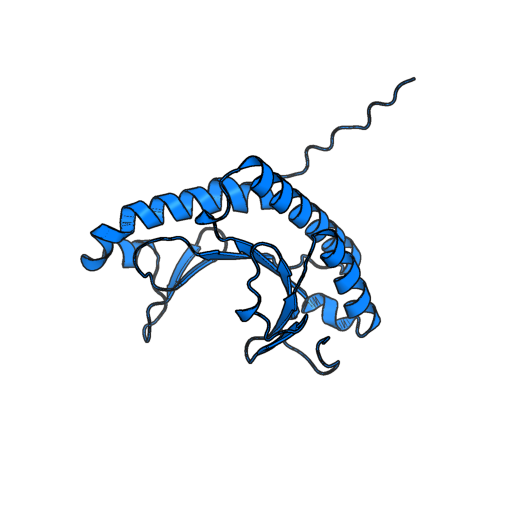 4.944 4.676 1.00 83.50 81 ARG A N 1
ATOM 611 C CA . ARG A 1 81 ? 12.423 3.909 5.723 1.00 83.50 81 ARG A CA 1
ATOM 612 C C . ARG A 1 81 ? 11.681 4.408 6.961 1.00 83.50 81 ARG A C 1
ATOM 614 O O . ARG A 1 81 ? 10.881 3.669 7.533 1.00 83.50 81 ARG A O 1
ATOM 621 N N . ALA A 1 82 ? 11.904 5.656 7.374 1.00 84.75 82 ALA A N 1
ATOM 622 C CA . ALA A 1 82 ? 11.174 6.262 8.486 1.00 84.75 82 ALA A CA 1
ATOM 623 C C . ALA A 1 82 ? 9.668 6.363 8.188 1.00 84.75 82 ALA A C 1
ATOM 625 O O . ALA A 1 82 ? 8.847 6.015 9.042 1.00 84.75 82 ALA A O 1
ATOM 626 N N . SER A 1 83 ? 9.307 6.756 6.965 1.00 84.06 83 SER A N 1
ATOM 627 C CA . SER A 1 83 ? 7.915 6.832 6.507 1.00 84.06 83 SER A CA 1
ATOM 628 C C . SER A 1 83 ? 7.248 5.453 6.478 1.00 84.06 83 SER A C 1
ATOM 630 O O . SER A 1 83 ? 6.158 5.276 7.025 1.00 84.06 83 SER A O 1
ATOM 632 N N . LEU A 1 84 ? 7.935 4.441 5.942 1.00 85.56 84 LEU A N 1
ATOM 633 C CA . LEU A 1 84 ? 7.474 3.048 5.942 1.00 85.56 84 LEU A CA 1
ATOM 634 C C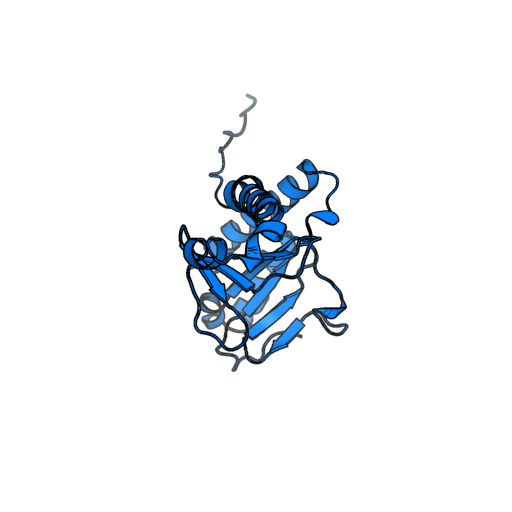 . LEU A 1 84 ? 7.297 2.496 7.357 1.00 85.56 84 LEU A C 1
ATOM 636 O O . LEU A 1 84 ? 6.289 1.857 7.661 1.00 85.56 84 LEU A O 1
ATOM 640 N N . LYS A 1 85 ? 8.239 2.793 8.258 1.00 87.88 85 LYS A N 1
ATOM 641 C CA . LYS A 1 85 ? 8.135 2.431 9.675 1.00 87.88 85 LYS A CA 1
ATOM 642 C C . LYS A 1 85 ? 6.908 3.070 10.324 1.00 87.88 85 LYS A C 1
ATOM 644 O O . LYS A 1 85 ? 6.203 2.390 11.068 1.00 87.88 85 LYS A O 1
ATOM 649 N N . ALA A 1 86 ? 6.638 4.345 10.048 1.00 88.69 86 ALA A N 1
ATOM 650 C CA . ALA A 1 86 ? 5.460 5.027 10.571 1.00 88.69 86 ALA A CA 1
ATOM 651 C C . ALA A 1 86 ? 4.164 4.370 10.070 1.00 88.69 86 ALA A C 1
ATOM 653 O O . ALA A 1 86 ? 3.273 4.100 10.871 1.00 88.69 86 ALA A O 1
ATOM 654 N N . VAL A 1 87 ? 4.083 4.021 8.784 1.00 88.56 87 VAL A N 1
ATOM 655 C CA . VAL A 1 87 ? 2.933 3.300 8.212 1.00 88.56 87 VAL A CA 1
ATOM 656 C C . VAL A 1 87 ? 2.778 1.906 8.831 1.00 88.56 87 VAL A C 1
ATOM 658 O O . VAL A 1 87 ? 1.678 1.541 9.245 1.00 88.56 87 VAL A O 1
ATOM 661 N N . ARG A 1 88 ? 3.869 1.147 9.003 1.00 88.06 88 ARG A N 1
ATOM 662 C CA . ARG A 1 88 ? 3.847 -0.167 9.673 1.00 88.06 88 ARG A CA 1
ATOM 663 C C . ARG A 1 88 ? 3.301 -0.089 11.098 1.00 88.06 88 ARG A C 1
ATOM 665 O O . ARG A 1 88 ? 2.512 -0.946 11.499 1.00 88.06 88 ARG A O 1
ATOM 672 N N . LEU A 1 89 ? 3.703 0.925 11.866 1.00 90.06 89 LEU A N 1
ATOM 673 C CA . LEU A 1 89 ? 3.188 1.144 13.222 1.00 90.06 89 LEU A CA 1
ATOM 674 C C . LEU A 1 89 ? 1.668 1.348 13.216 1.00 90.06 89 LEU A C 1
ATOM 676 O O . LEU A 1 89 ? 0.968 0.782 14.053 1.00 90.06 89 LEU A O 1
ATOM 680 N N . GLN A 1 90 ? 1.155 2.093 12.240 1.00 91.31 90 GLN A N 1
ATOM 681 C CA . GLN A 1 90 ? -0.276 2.354 12.097 1.00 91.31 90 GLN A CA 1
ATOM 682 C C . GLN A 1 90 ? -1.040 1.101 11.669 1.00 91.31 90 GLN A C 1
ATOM 684 O O . GLN A 1 90 ? -2.057 0.778 12.268 1.00 91.31 90 GLN A O 1
ATOM 689 N N . ILE A 1 91 ? -0.509 0.304 10.737 1.00 89.19 91 ILE A N 1
ATOM 690 C CA . ILE A 1 91 ? -1.108 -0.987 10.347 1.00 89.19 91 ILE A CA 1
ATOM 691 C C . ILE A 1 91 ? -1.267 -1.923 11.559 1.00 89.19 91 ILE A C 1
ATOM 693 O O . ILE A 1 91 ? -2.279 -2.613 11.698 1.00 89.19 91 ILE A O 1
ATOM 697 N N . LYS A 1 92 ? -0.307 -1.926 12.492 1.00 87.25 92 LYS A N 1
ATOM 698 C CA . LYS A 1 92 ? -0.440 -2.693 13.742 1.00 87.25 92 LYS A CA 1
ATOM 699 C C . LYS A 1 92 ? -1.562 -2.172 14.637 1.00 87.25 92 LYS A C 1
ATOM 701 O O . LYS A 1 92 ? -2.273 -2.984 15.230 1.00 87.25 92 LYS A O 1
ATOM 706 N N . GLN A 1 93 ? -1.721 -0.852 14.737 1.00 90.12 93 GLN A N 1
ATOM 707 C CA . GLN A 1 93 ? -2.823 -0.235 15.481 1.00 90.12 93 GLN A CA 1
ATOM 708 C C . GLN A 1 93 ? -4.173 -0.575 14.840 1.00 90.12 93 GLN A C 1
ATOM 710 O O . GLN A 1 93 ? -5.103 -0.960 15.548 1.00 90.12 93 GLN A O 1
ATOM 715 N N . LEU A 1 94 ? -4.247 -0.568 13.505 1.00 91.31 94 LEU A N 1
ATOM 716 C CA . LEU A 1 94 ? -5.433 -0.980 12.757 1.00 91.31 94 LEU A CA 1
ATOM 717 C C . LEU A 1 94 ? -5.847 -2.419 13.060 1.00 91.31 94 LEU A C 1
ATOM 719 O O . LEU A 1 94 ? -7.038 -2.687 13.190 1.00 91.31 94 LEU A O 1
ATOM 723 N N . ARG A 1 95 ? -4.900 -3.349 13.234 1.00 88.50 95 ARG A N 1
ATOM 724 C CA . ARG A 1 95 ? -5.232 -4.721 13.652 1.00 88.50 95 ARG A CA 1
ATOM 725 C C . ARG A 1 95 ? -5.920 -4.756 15.017 1.00 88.50 95 ARG A C 1
ATOM 727 O O . ARG A 1 95 ? -6.877 -5.501 15.193 1.00 88.50 95 ARG A O 1
ATOM 734 N N . GLY A 1 96 ? -5.449 -3.955 15.974 1.00 88.06 96 GLY A N 1
ATOM 735 C CA . GLY A 1 96 ? -6.083 -3.840 17.292 1.00 88.06 96 GLY A CA 1
ATOM 736 C C . GLY A 1 96 ? -7.482 -3.224 17.223 1.00 88.06 96 GLY A C 1
ATOM 737 O O . GLY A 1 96 ? -8.381 -3.669 17.926 1.00 88.06 96 GLY A O 1
ATOM 738 N N . LEU A 1 97 ? -7.667 -2.239 16.342 1.00 89.12 97 LEU A N 1
ATOM 739 C CA . LEU A 1 97 ? -8.932 -1.531 16.159 1.00 89.12 97 LEU A CA 1
ATOM 740 C C . LEU A 1 97 ? -9.987 -2.358 15.403 1.00 89.12 97 LEU A C 1
ATOM 742 O O . LEU A 1 97 ? -11.164 -2.326 15.744 1.00 89.12 97 LEU A O 1
ATOM 746 N N . THR A 1 98 ? -9.571 -3.082 14.364 1.00 89.00 98 THR A N 1
ATOM 747 C CA . THR A 1 98 ? -10.472 -3.826 13.467 1.00 89.00 98 THR A CA 1
ATOM 748 C C . THR A 1 98 ? -10.702 -5.266 13.914 1.00 89.00 98 THR A C 1
ATOM 750 O O . THR A 1 98 ? -11.703 -5.863 13.534 1.00 89.00 98 THR A O 1
ATOM 753 N N . GLY A 1 99 ? -9.770 -5.849 14.676 1.00 87.44 99 GLY A N 1
ATOM 754 C CA . GLY A 1 99 ? -9.743 -7.284 14.970 1.00 87.44 99 GLY A CA 1
ATOM 755 C C . GLY A 1 99 ? -9.271 -8.157 13.798 1.00 87.44 99 GLY A C 1
ATOM 756 O O . GLY A 1 99 ? -9.180 -9.373 13.954 1.00 87.44 99 GLY A O 1
ATOM 757 N N . TYR A 1 100 ? -8.931 -7.563 12.647 1.00 84.38 100 TYR A N 1
ATOM 758 C CA . TYR A 1 100 ? -8.484 -8.263 11.443 1.00 84.38 100 TYR A CA 1
ATOM 759 C C . TYR A 1 100 ? -7.070 -7.843 11.043 1.00 84.38 100 TYR A C 1
ATOM 761 O O . TYR A 1 100 ? -6.610 -6.735 11.323 1.00 84.38 100 TYR A O 1
ATOM 769 N N . THR A 1 101 ? -6.365 -8.722 10.333 1.00 85.62 101 THR A N 1
ATOM 770 C CA . THR A 1 101 ? -5.145 -8.321 9.630 1.00 85.62 101 THR A CA 1
ATOM 771 C C . THR A 1 101 ? -5.546 -7.515 8.403 1.00 85.62 101 THR A C 1
ATOM 773 O O . THR A 1 101 ? -5.990 -8.083 7.408 1.00 85.62 101 THR A O 1
ATOM 776 N N . VAL A 1 102 ? -5.398 -6.194 8.488 1.00 88.69 102 VAL A N 1
ATOM 777 C CA . VAL A 1 102 ? -5.672 -5.288 7.369 1.00 88.69 102 VAL A CA 1
ATOM 778 C C . VAL A 1 102 ? -4.675 -5.568 6.235 1.00 88.69 102 VAL A C 1
ATOM 780 O O . VAL A 1 102 ? -3.466 -5.479 6.474 1.00 88.69 102 VAL A O 1
ATOM 783 N N . PRO A 1 103 ? -5.138 -5.920 5.020 1.00 89.38 103 PRO A N 1
ATOM 784 C CA . PRO A 1 103 ? -4.262 -6.139 3.877 1.00 89.38 103 PRO A CA 1
ATOM 785 C C . PRO A 1 103 ? -3.468 -4.881 3.530 1.00 89.38 103 PRO A C 1
ATOM 787 O O . PRO A 1 103 ? -4.008 -3.773 3.557 1.00 89.38 103 PRO A O 1
ATOM 790 N N . VAL A 1 104 ? -2.201 -5.067 3.163 1.00 88.06 104 VAL A N 1
ATOM 791 C CA . VAL A 1 104 ? -1.309 -3.991 2.724 1.00 88.06 104 VAL A CA 1
ATOM 792 C C . VAL A 1 104 ? -0.921 -4.245 1.276 1.00 88.06 104 VAL A C 1
ATOM 794 O O . VAL A 1 104 ? -0.447 -5.329 0.939 1.00 88.06 104 VAL A O 1
ATOM 797 N N . VAL A 1 105 ? -1.129 -3.246 0.427 1.00 88.12 105 VAL A N 1
ATOM 798 C CA . VAL A 1 105 ? -0.754 -3.252 -0.986 1.00 88.12 105 VAL A CA 1
ATOM 799 C C . VAL A 1 105 ? 0.357 -2.235 -1.187 1.00 88.12 105 VAL A C 1
ATOM 801 O O . VAL A 1 105 ? 0.230 -1.081 -0.785 1.00 88.12 105 VAL A O 1
ATOM 804 N N . LEU A 1 106 ? 1.445 -2.652 -1.820 1.00 86.06 106 LEU A N 1
ATOM 805 C CA . LEU A 1 106 ? 2.479 -1.743 -2.290 1.00 86.06 106 LEU A CA 1
ATOM 806 C C . LEU A 1 106 ? 2.211 -1.434 -3.761 1.00 86.06 106 LEU A C 1
ATOM 808 O O . LEU A 1 106 ? 2.163 -2.351 -4.575 1.00 86.06 106 LEU A O 1
ATOM 812 N N . ASN A 1 107 ? 2.037 -0.157 -4.086 1.00 87.88 107 ASN A N 1
ATOM 813 C CA . ASN A 1 107 ? 1.999 0.318 -5.462 1.00 87.88 107 ASN A CA 1
ATOM 814 C C . ASN A 1 107 ? 3.253 1.155 -5.717 1.00 87.88 107 ASN A C 1
ATOM 816 O O . ASN A 1 107 ? 3.438 2.180 -5.063 1.00 87.88 107 ASN A O 1
ATOM 820 N N . ALA A 1 108 ? 4.122 0.720 -6.622 1.00 84.75 108 ALA A N 1
ATOM 821 C CA . ALA A 1 108 ? 5.365 1.419 -6.910 1.00 84.75 108 ALA A CA 1
ATOM 822 C C . ALA A 1 108 ? 5.540 1.631 -8.412 1.00 84.75 108 ALA A C 1
ATOM 824 O O . ALA A 1 108 ? 5.353 0.698 -9.190 1.00 84.75 108 ALA A O 1
ATOM 825 N N . GLU A 1 109 ? 5.927 2.843 -8.795 1.00 85.94 109 GLU A N 1
ATOM 826 C CA . GLU A 1 109 ? 6.214 3.214 -10.183 1.00 85.94 109 GLU A CA 1
ATOM 827 C C . GLU A 1 109 ? 7.658 3.704 -10.266 1.00 85.94 109 GLU A C 1
ATOM 829 O O . GLU A 1 109 ? 8.075 4.536 -9.463 1.00 85.94 109 GLU A O 1
ATOM 834 N N . PHE A 1 110 ? 8.414 3.168 -11.222 1.00 80.81 110 PHE A N 1
ATOM 835 C CA . PHE A 1 110 ? 9.835 3.450 -11.417 1.00 80.81 110 PHE A CA 1
ATOM 836 C C . PHE A 1 110 ? 10.042 4.144 -12.760 1.00 80.81 110 PHE A C 1
ATOM 838 O O . PHE A 1 110 ? 9.418 3.766 -13.754 1.00 80.81 110 PHE A O 1
ATOM 845 N N . SER A 1 111 ? 10.960 5.105 -12.816 1.00 81.25 111 SER A N 1
ATOM 846 C CA . SER A 1 111 ? 11.424 5.672 -14.078 1.00 81.25 111 SER A CA 1
ATOM 847 C C . SER A 1 111 ? 12.124 4.603 -14.909 1.00 81.25 111 SER A C 1
ATOM 849 O O . SER A 1 111 ? 13.022 3.903 -14.440 1.00 81.25 111 SER A O 1
ATOM 851 N N . GLY A 1 112 ? 11.727 4.479 -16.171 1.00 78.88 112 GLY A N 1
ATOM 852 C CA . GLY A 1 112 ? 12.282 3.463 -17.050 1.00 78.88 112 GLY A CA 1
ATOM 853 C C . GLY A 1 112 ? 11.433 3.211 -18.290 1.00 78.88 112 GLY A C 1
ATOM 854 O O . GLY A 1 112 ? 10.479 3.946 -18.557 1.00 78.88 112 GLY A O 1
ATOM 855 N N . PRO A 1 113 ? 11.797 2.186 -19.077 1.00 80.19 113 PRO A N 1
ATOM 856 C CA . PRO A 1 113 ? 10.964 1.727 -20.179 1.00 80.19 113 PRO A CA 1
ATOM 857 C C . PRO A 1 113 ? 9.601 1.246 -19.667 1.00 80.19 113 PRO A C 1
ATOM 859 O O . PRO A 1 113 ? 9.496 0.702 -18.569 1.00 80.19 113 PRO A O 1
ATOM 862 N N . GLU A 1 114 ? 8.566 1.417 -20.486 1.00 82.38 114 GLU A N 1
ATOM 863 C CA . GLU A 1 114 ? 7.220 0.938 -20.176 1.00 82.38 114 GLU A CA 1
ATOM 864 C C . GLU A 1 114 ? 7.221 -0.578 -19.940 1.00 82.38 114 GLU A C 1
ATOM 866 O O . GLU A 1 114 ? 7.844 -1.346 -20.682 1.00 82.38 114 GLU A O 1
ATOM 871 N N . THR A 1 115 ? 6.518 -1.009 -18.893 1.00 81.69 115 THR A N 1
ATOM 872 C CA . THR A 1 115 ? 6.376 -2.423 -18.545 1.00 81.69 115 THR A CA 1
ATOM 873 C C . THR A 1 115 ? 4.911 -2.763 -18.291 1.00 81.69 115 THR A C 1
ATOM 875 O O . THR A 1 115 ? 4.167 -1.911 -17.805 1.00 81.69 115 THR A O 1
ATOM 878 N N . PRO A 1 116 ? 4.475 -3.994 -18.610 1.00 84.81 116 PRO A N 1
ATOM 879 C CA . PRO A 1 116 ? 3.174 -4.488 -18.171 1.00 84.81 116 PRO A CA 1
ATOM 880 C C . PRO A 1 116 ? 3.082 -4.506 -16.640 1.00 84.81 116 PRO A C 1
ATOM 882 O O . PRO A 1 116 ? 4.096 -4.565 -15.945 1.00 84.81 116 PRO A O 1
ATOM 885 N N . TRP A 1 117 ? 1.860 -4.538 -16.105 1.00 84.75 117 TRP A N 1
ATOM 886 C CA . TRP A 1 117 ? 1.643 -4.617 -14.660 1.00 84.75 117 TRP A CA 1
ATOM 887 C C . TRP A 1 117 ? 2.273 -5.879 -14.066 1.00 84.75 117 TRP A C 1
ATOM 889 O O . TRP A 1 117 ? 1.967 -6.996 -14.489 1.00 84.75 117 TRP A O 1
ATOM 899 N N . ILE A 1 118 ? 3.108 -5.706 -13.040 1.00 83.81 118 ILE A N 1
ATOM 900 C CA . ILE A 1 118 ? 3.718 -6.806 -12.286 1.00 83.81 118 ILE A CA 1
ATOM 901 C C . ILE A 1 118 ? 3.066 -6.867 -10.910 1.00 83.81 118 ILE A C 1
ATOM 903 O O . ILE A 1 118 ? 3.194 -5.953 -10.099 1.00 83.81 118 ILE A O 1
ATOM 907 N N . VAL A 1 119 ? 2.367 -7.964 -10.638 1.00 83.81 119 VAL A N 1
ATOM 908 C CA . VAL A 1 119 ? 1.658 -8.195 -9.381 1.00 83.81 119 VAL A CA 1
ATOM 909 C C . VAL A 1 119 ? 2.400 -9.250 -8.578 1.00 83.81 119 VAL A C 1
ATOM 911 O O . VAL A 1 119 ? 2.545 -10.393 -9.013 1.00 83.81 119 VAL A O 1
ATOM 914 N N . VAL A 1 120 ? 2.843 -8.876 -7.380 1.00 78.75 120 VAL A N 1
ATOM 915 C CA . VAL A 1 120 ? 3.538 -9.775 -6.456 1.00 78.75 120 VAL A CA 1
ATOM 916 C C . VAL A 1 120 ? 2.615 -10.130 -5.295 1.00 78.75 120 VAL A C 1
ATOM 918 O O . VAL A 1 120 ? 2.064 -9.256 -4.628 1.00 78.75 120 VAL A O 1
ATOM 921 N N . ARG A 1 121 ? 2.447 -11.430 -5.040 1.00 75.69 121 ARG A N 1
ATOM 922 C CA . ARG A 1 121 ? 1.708 -11.960 -3.889 1.00 75.69 121 ARG A CA 1
ATOM 923 C C . ARG A 1 121 ? 2.559 -13.007 -3.178 1.00 75.69 121 ARG A C 1
ATOM 925 O O . ARG A 1 121 ? 2.717 -14.127 -3.665 1.00 75.69 121 ARG A O 1
ATOM 932 N N . GLY A 1 122 ? 3.083 -12.653 -2.005 1.00 72.25 122 GLY A N 1
ATOM 933 C CA . GLY A 1 122 ? 4.090 -13.475 -1.330 1.00 72.25 122 GLY A CA 1
ATOM 934 C C . GLY A 1 122 ? 5.316 -13.636 -2.231 1.00 72.25 122 GLY A C 1
ATOM 935 O O . GLY A 1 122 ? 5.826 -12.649 -2.745 1.00 72.25 122 GLY A O 1
ATOM 936 N N . ASN A 1 123 ? 5.734 -14.875 -2.495 1.00 70.06 123 ASN A N 1
ATOM 937 C CA . ASN A 1 123 ? 6.881 -15.154 -3.369 1.00 70.06 123 ASN A CA 1
ATOM 938 C C . ASN A 1 123 ? 6.513 -15.324 -4.855 1.00 70.06 123 ASN A C 1
ATOM 940 O O . ASN A 1 123 ? 7.395 -15.590 -5.670 1.00 70.06 123 ASN A O 1
ATOM 944 N N . ALA A 1 124 ? 5.232 -15.224 -5.220 1.00 75.25 124 ALA A N 1
ATOM 945 C CA . ALA A 1 124 ? 4.788 -15.377 -6.601 1.00 75.25 124 ALA A CA 1
ATOM 946 C C . ALA A 1 124 ? 4.649 -14.008 -7.279 1.00 75.25 124 ALA A C 1
ATOM 948 O O . ALA A 1 124 ? 3.939 -13.140 -6.773 1.00 75.25 124 ALA A O 1
ATOM 949 N N . ALA A 1 125 ? 5.288 -13.843 -8.439 1.00 82.25 125 ALA A N 1
ATOM 950 C CA . ALA A 1 125 ? 5.177 -12.655 -9.281 1.00 82.25 125 ALA A CA 1
ATOM 951 C C . ALA A 1 125 ? 4.516 -13.010 -10.620 1.00 82.25 125 ALA A C 1
ATOM 953 O O . ALA A 1 125 ? 4.986 -13.898 -11.342 1.00 82.25 125 ALA A O 1
ATOM 954 N N . LEU A 1 126 ? 3.429 -12.308 -10.938 1.00 85.88 126 LEU A N 1
ATOM 955 C CA . LEU A 1 126 ? 2.675 -12.437 -12.180 1.00 85.88 126 LEU A CA 1
ATOM 956 C C . LEU A 1 126 ? 2.792 -11.156 -13.001 1.00 85.88 126 LEU A C 1
ATOM 958 O O . LEU A 1 126 ? 2.733 -10.058 -12.457 1.00 85.88 126 LEU A O 1
ATOM 962 N N . VAL A 1 127 ? 2.915 -11.307 -14.313 1.00 85.81 127 VAL A N 1
ATOM 963 C CA . VAL A 1 127 ? 2.935 -10.222 -15.288 1.00 85.81 127 VAL A CA 1
ATOM 964 C C . VAL A 1 127 ? 1.613 -10.234 -16.041 1.00 85.81 127 VAL A C 1
ATOM 966 O O . VAL A 1 127 ? 1.246 -11.238 -16.652 1.00 85.81 127 VAL A O 1
ATOM 969 N N . CYS A 1 128 ? 0.890 -9.122 -15.978 1.00 86.62 128 CYS A N 1
ATOM 970 C CA . CYS A 1 128 ? -0.393 -8.927 -16.638 1.00 86.62 128 CYS A CA 1
ATOM 971 C C . CYS A 1 128 ? -0.172 -8.091 -17.901 1.00 86.62 128 CYS A C 1
ATOM 973 O O . CYS A 1 128 ? -0.155 -6.862 -17.846 1.00 86.62 128 CYS A O 1
ATOM 975 N N . CYS A 1 129 ? 0.049 -8.769 -19.027 1.00 83.50 129 CYS A N 1
ATOM 976 C CA . CYS A 1 129 ? 0.163 -8.126 -20.334 1.00 83.50 129 CYS A CA 1
ATOM 977 C C . CYS A 1 129 ? -1.212 -7.685 -20.847 1.00 83.50 129 CYS A C 1
ATOM 979 O O . CYS A 1 129 ? -2.211 -8.375 -20.626 1.00 83.50 129 CYS A O 1
ATOM 981 N N . ASP A 1 130 ? -1.251 -6.590 -21.602 1.00 81.56 130 ASP A N 1
ATOM 982 C CA . ASP A 1 130 ? -2.491 -6.096 -22.197 1.00 81.56 130 ASP A CA 1
ATOM 983 C C . ASP A 1 130 ? -3.160 -7.153 -23.083 1.00 81.56 130 ASP A C 1
ATOM 985 O O . ASP A 1 130 ? -2.555 -7.719 -23.996 1.00 81.56 130 ASP A O 1
ATOM 989 N N . GLY A 1 131 ? -4.434 -7.431 -22.794 1.00 78.56 131 GLY A N 1
ATOM 990 C CA . GLY A 1 131 ? -5.269 -8.348 -23.573 1.00 78.56 131 GLY A CA 1
ATOM 991 C C . GLY A 1 131 ? -4.902 -9.835 -23.474 1.00 78.56 131 GLY A C 1
ATOM 992 O O . GLY A 1 131 ? -5.513 -10.643 -24.174 1.00 78.56 131 GLY A O 1
ATOM 993 N N . GLY A 1 132 ? -3.940 -10.215 -22.625 1.00 83.88 132 GLY A N 1
ATOM 994 C CA . GLY A 1 132 ? -3.496 -11.599 -22.439 1.00 83.88 132 GLY A CA 1
ATOM 995 C C . GLY A 1 132 ? -3.776 -12.152 -21.036 1.00 83.88 132 GLY A C 1
ATOM 996 O O . GLY A 1 132 ? -4.047 -11.392 -20.105 1.00 83.88 132 GLY A O 1
ATOM 997 N N . PRO A 1 133 ? -3.712 -13.484 -20.848 1.00 86.44 133 PRO A N 1
ATOM 998 C CA . PRO A 1 133 ? -3.738 -14.061 -19.510 1.00 86.44 133 PRO A CA 1
ATOM 999 C C . PRO A 1 133 ? -2.473 -13.661 -18.727 1.00 86.44 133 PRO A C 1
ATOM 1001 O O . PRO A 1 133 ? -1.411 -13.497 -19.336 1.00 86.44 133 PRO A O 1
ATOM 1004 N N . PRO A 1 134 ? -2.544 -13.556 -17.387 1.00 87.88 134 PRO A N 1
ATOM 1005 C CA . PRO A 1 134 ? -1.356 -13.370 -16.565 1.00 87.88 134 PRO A CA 1
ATOM 1006 C C . PRO A 1 134 ? -0.358 -14.514 -16.773 1.00 87.88 134 PRO A C 1
ATOM 1008 O O . PRO A 1 134 ? -0.742 -15.685 -16.768 1.00 87.88 134 PRO A O 1
ATOM 1011 N N . ILE A 1 135 ? 0.920 -14.175 -16.916 1.00 89.50 135 ILE A N 1
ATOM 1012 C CA . ILE A 1 135 ? 2.034 -15.131 -17.024 1.00 89.50 135 ILE A CA 1
ATOM 1013 C C . ILE A 1 135 ? 2.996 -14.947 -15.855 1.00 89.50 135 ILE A C 1
ATOM 1015 O O . ILE A 1 135 ? 2.946 -13.939 -15.154 1.00 89.50 135 ILE A O 1
ATOM 1019 N N . THR A 1 136 ? 3.883 -15.906 -15.605 1.00 87.56 136 THR A N 1
ATOM 1020 C CA . THR A 1 136 ? 4.879 -15.740 -14.535 1.00 87.56 136 THR A CA 1
ATOM 1021 C C . THR A 1 136 ? 5.957 -14.727 -14.928 1.00 87.56 136 THR A C 1
ATOM 1023 O O . THR A 1 136 ? 6.287 -14.577 -16.108 1.00 87.56 136 THR A O 1
ATOM 1026 N N . LEU A 1 137 ? 6.566 -14.063 -13.936 1.00 82.19 137 LEU A N 1
ATOM 1027 C CA . LEU A 1 137 ? 7.690 -13.152 -14.184 1.00 82.19 137 LEU A CA 1
ATOM 1028 C C . LEU A 1 137 ? 8.831 -13.844 -14.945 1.00 82.19 137 LEU A C 1
ATOM 1030 O O . LEU A 1 137 ? 9.353 -13.282 -15.901 1.00 82.19 137 LEU A O 1
ATOM 1034 N N . SER A 1 138 ? 9.163 -15.087 -14.585 1.00 82.31 138 SER A N 1
ATOM 1035 C CA . SER A 1 138 ? 10.220 -15.865 -15.245 1.00 82.31 138 SER A CA 1
ATOM 1036 C C . SER A 1 138 ? 9.904 -16.213 -16.703 1.00 82.31 138 SER A C 1
ATOM 1038 O O . SER A 1 138 ? 10.806 -16.232 -17.542 1.00 82.31 138 SER A O 1
ATOM 1040 N N . GLU A 1 139 ? 8.640 -16.495 -17.031 1.00 86.81 139 GLU A N 1
ATOM 1041 C CA . GLU A 1 139 ? 8.219 -16.732 -18.417 1.00 86.81 139 GLU A CA 1
ATOM 1042 C C . GLU A 1 139 ? 8.319 -15.463 -19.254 1.00 86.81 139 GLU A C 1
ATOM 1044 O O . GLU A 1 139 ? 8.876 -15.507 -20.351 1.00 86.81 139 GLU A O 1
ATOM 1049 N N . TRP A 1 140 ? 7.836 -14.340 -18.721 1.00 84.56 140 TRP A N 1
ATOM 1050 C CA . TRP A 1 140 ? 7.910 -13.052 -19.401 1.00 84.56 140 TRP A CA 1
ATOM 1051 C C . TRP A 1 140 ? 9.362 -12.622 -19.636 1.00 84.56 140 TRP A C 1
ATOM 1053 O O . TRP A 1 140 ? 9.739 -12.303 -20.757 1.00 84.56 140 TRP A O 1
ATOM 1063 N N . GLN A 1 141 ? 10.213 -12.745 -18.615 1.00 79.75 141 GLN A N 1
ATOM 1064 C CA . GLN A 1 141 ? 11.646 -12.435 -18.656 1.00 79.75 141 GLN A CA 1
ATOM 1065 C C . GLN A 1 141 ? 12.436 -13.183 -19.740 1.00 79.75 141 GLN A C 1
ATOM 1067 O O . GLN A 1 141 ? 13.486 -12.705 -20.177 1.00 79.75 141 GLN A O 1
ATOM 1072 N N . ARG A 1 142 ? 11.954 -14.358 -20.158 1.00 79.56 142 ARG A N 1
ATOM 1073 C CA . ARG A 1 142 ? 12.574 -15.204 -21.185 1.00 79.56 142 ARG A CA 1
ATOM 1074 C C . ARG A 1 142 ? 12.189 -14.788 -22.610 1.00 79.56 142 ARG A C 1
ATOM 1076 O O . ARG A 1 142 ? 12.798 -15.272 -23.563 1.00 79.56 142 ARG A O 1
ATOM 1083 N N . ALA A 1 143 ? 11.209 -13.898 -22.781 1.00 79.00 143 ALA A N 1
ATOM 1084 C CA . ALA A 1 143 ? 10.871 -13.343 -24.085 1.00 79.00 143 ALA A CA 1
ATOM 1085 C C . ALA A 1 143 ? 11.996 -12.415 -24.585 1.00 79.00 143 ALA A C 1
ATOM 1087 O O . ALA A 1 143 ? 12.544 -11.607 -23.835 1.00 79.00 143 ALA A O 1
ATOM 1088 N N . ALA A 1 144 ? 12.342 -12.508 -25.873 1.00 57.31 144 ALA A N 1
ATOM 1089 C CA . ALA A 1 144 ? 13.464 -11.767 -26.463 1.00 57.31 144 ALA A CA 1
ATOM 1090 C C . ALA A 1 144 ? 13.310 -10.231 -26.389 1.00 57.31 144 ALA A C 1
ATOM 1092 O O . ALA A 1 144 ? 14.301 -9.507 -26.411 1.00 57.31 144 ALA A O 1
ATOM 1093 N N . LEU A 1 145 ? 12.074 -9.737 -26.257 1.00 63.34 145 LEU A N 1
ATOM 1094 C CA . LEU A 1 145 ? 11.733 -8.311 -26.188 1.00 63.34 145 LEU A CA 1
ATOM 1095 C C . LEU A 1 145 ? 12.037 -7.666 -24.821 1.00 63.34 145 LEU A C 1
ATOM 1097 O O . LEU A 1 145 ? 11.952 -6.452 -24.687 1.00 63.34 145 LEU A O 1
ATOM 1101 N N . THR A 1 146 ? 12.418 -8.458 -23.816 1.00 64.56 146 THR A N 1
ATOM 1102 C CA . THR A 1 146 ? 12.594 -8.000 -22.424 1.00 64.56 146 THR A CA 1
ATOM 1103 C C . THR A 1 146 ? 14.046 -7.711 -22.044 1.00 64.56 146 THR A C 1
ATOM 1105 O O . THR A 1 146 ? 14.309 -7.239 -20.940 1.00 64.56 146 THR A O 1
ATOM 1108 N N . ALA A 1 147 ? 15.009 -7.975 -22.935 1.00 67.69 147 ALA A N 1
ATOM 1109 C CA . ALA A 1 147 ? 16.439 -7.892 -22.622 1.00 67.69 147 ALA A CA 1
ATOM 1110 C C . ALA A 1 147 ? 16.895 -6.488 -22.178 1.00 67.69 147 ALA A C 1
ATOM 1112 O O . ALA A 1 147 ? 17.766 -6.369 -21.322 1.00 67.69 147 ALA A O 1
ATOM 1113 N N . THR A 1 148 ? 16.285 -5.430 -22.716 1.00 72.56 148 THR A N 1
ATOM 1114 C CA . THR A 1 148 ? 16.584 -4.032 -22.357 1.00 72.56 148 THR A CA 1
ATOM 1115 C C . THR A 1 148 ? 15.952 -3.597 -21.033 1.00 72.56 148 THR A C 1
ATOM 1117 O O . THR A 1 148 ? 16.427 -2.652 -20.411 1.00 72.56 148 THR A O 1
ATOM 1120 N N . VAL A 1 149 ? 14.906 -4.296 -20.588 1.00 75.12 149 VAL A N 1
ATOM 1121 C CA . VAL A 1 149 ? 14.105 -3.971 -19.396 1.00 75.12 149 VAL A CA 1
ATOM 1122 C C . VAL A 1 149 ? 14.586 -4.760 -18.167 1.00 75.12 149 VAL A C 1
ATOM 1124 O O . VAL A 1 149 ? 14.485 -4.295 -17.035 1.00 75.12 149 VAL A O 1
ATOM 1127 N N . GLN A 1 150 ? 15.174 -5.940 -18.388 1.00 73.38 150 GLN A N 1
ATOM 1128 C CA . GLN A 1 150 ? 15.731 -6.834 -17.364 1.00 73.38 150 GLN A CA 1
ATOM 1129 C C . GLN A 1 150 ? 16.553 -6.161 -16.249 1.00 73.38 150 GLN A C 1
ATOM 1131 O O . GLN A 1 150 ? 16.251 -6.422 -15.082 1.00 73.38 150 GLN A O 1
ATOM 1136 N N . PRO A 1 151 ? 17.566 -5.315 -16.537 1.00 75.81 151 PRO A N 1
ATOM 1137 C CA . PRO A 1 151 ? 18.363 -4.705 -15.472 1.00 75.81 151 PRO A CA 1
ATOM 1138 C C . PRO A 1 151 ? 17.522 -3.793 -14.568 1.00 75.81 151 PRO A C 1
ATOM 1140 O O . PRO A 1 151 ? 17.626 -3.895 -13.347 1.00 75.81 151 PRO A O 1
ATOM 1143 N N . PHE A 1 152 ? 16.621 -2.995 -15.150 1.00 75.62 152 PHE A N 1
ATOM 1144 C CA . PHE A 1 152 ? 15.722 -2.106 -14.407 1.00 75.62 152 PHE A CA 1
ATOM 1145 C C . PHE A 1 152 ? 14.755 -2.890 -13.517 1.00 75.62 152 PHE A C 1
ATOM 1147 O O . PHE A 1 152 ? 14.560 -2.555 -12.354 1.00 75.62 152 PHE A O 1
ATOM 1154 N N . LEU A 1 153 ? 14.192 -3.987 -14.028 1.00 74.19 153 LEU A N 1
ATOM 1155 C CA . LEU A 1 153 ? 13.291 -4.852 -13.261 1.00 74.19 153 LEU A CA 1
ATOM 1156 C C . LEU A 1 153 ? 13.995 -5.540 -12.097 1.00 74.19 153 LEU A C 1
ATOM 1158 O O . LEU A 1 153 ? 13.412 -5.672 -11.021 1.00 74.19 153 LEU A O 1
ATOM 1162 N N . ALA A 1 154 ? 15.229 -6.002 -12.306 1.00 74.81 154 ALA A N 1
ATOM 1163 C CA . ALA A 1 154 ? 16.013 -6.642 -11.259 1.00 74.81 154 ALA A CA 1
ATOM 1164 C C . ALA A 1 154 ? 16.341 -5.651 -10.132 1.00 74.81 154 ALA A C 1
ATOM 1166 O O . ALA A 1 154 ? 16.218 -5.999 -8.954 1.00 74.81 154 ALA A O 1
ATOM 1167 N N . GLU A 1 155 ? 16.705 -4.418 -10.485 1.00 75.81 155 GLU A N 1
ATOM 1168 C CA . GLU A 1 155 ? 16.960 -3.335 -9.537 1.00 75.81 155 GLU A CA 1
ATOM 1169 C C . GLU A 1 155 ? 15.687 -2.936 -8.781 1.00 75.81 155 GLU A C 1
ATOM 1171 O O . GLU A 1 155 ? 15.671 -2.990 -7.550 1.00 75.81 155 GLU A O 1
ATOM 1176 N N . ALA A 1 156 ? 14.591 -2.670 -9.498 1.00 76.75 156 ALA A N 1
ATOM 1177 C CA . ALA A 1 156 ? 13.291 -2.343 -8.918 1.00 76.75 156 ALA A CA 1
ATOM 1178 C C . ALA A 1 156 ? 12.794 -3.446 -7.970 1.00 76.75 156 ALA A C 1
ATOM 1180 O O . ALA A 1 156 ? 12.466 -3.179 -6.816 1.00 76.75 156 ALA A O 1
ATOM 1181 N N . THR A 1 157 ? 12.820 -4.713 -8.399 1.00 73.69 157 THR A N 1
ATOM 1182 C CA . THR A 1 157 ? 12.405 -5.858 -7.564 1.00 73.69 157 THR A CA 1
ATOM 1183 C C . THR A 1 157 ? 13.282 -5.986 -6.319 1.00 73.69 157 THR A C 1
ATOM 1185 O O . THR A 1 157 ? 12.783 -6.221 -5.216 1.00 73.69 157 THR A O 1
ATOM 1188 N N . THR A 1 158 ? 14.596 -5.798 -6.469 1.00 75.31 158 THR A N 1
ATOM 1189 C CA . THR A 1 158 ? 15.534 -5.828 -5.342 1.00 75.31 158 THR A CA 1
ATOM 1190 C C . THR A 1 158 ? 15.240 -4.709 -4.350 1.00 75.31 158 THR A C 1
ATOM 1192 O O . THR A 1 158 ? 15.229 -4.962 -3.146 1.00 75.31 158 THR A O 1
ATOM 1195 N N . MET A 1 159 ? 14.973 -3.496 -4.835 1.00 76.44 159 MET A N 1
ATOM 1196 C CA . MET A 1 159 ? 14.616 -2.346 -4.011 1.00 76.44 159 MET A CA 1
ATOM 1197 C C . MET A 1 159 ? 13.301 -2.584 -3.258 1.00 76.44 159 MET A C 1
ATOM 1199 O O . MET A 1 159 ? 13.262 -2.432 -2.036 1.00 76.44 159 MET A O 1
ATOM 1203 N N . LEU A 1 160 ? 12.248 -3.032 -3.953 1.00 76.44 160 LEU A N 1
ATOM 1204 C CA . LEU A 1 160 ? 10.946 -3.335 -3.348 1.00 76.44 160 LEU A CA 1
ATOM 1205 C C . LEU A 1 160 ? 11.077 -4.370 -2.231 1.00 76.44 160 LEU A C 1
ATOM 1207 O O . LEU A 1 160 ? 10.565 -4.156 -1.133 1.00 76.44 160 LEU A O 1
ATOM 1211 N N . HIS A 1 161 ? 11.804 -5.461 -2.478 1.00 72.94 161 HIS A N 1
ATOM 1212 C CA . HIS A 1 161 ? 11.992 -6.517 -1.487 1.00 72.94 161 HIS A CA 1
ATOM 1213 C C . HIS A 1 161 ? 12.877 -6.074 -0.312 1.00 72.94 161 HIS A C 1
ATOM 1215 O O . HIS A 1 161 ? 12.490 -6.246 0.842 1.00 72.94 161 HIS A O 1
ATOM 1221 N N . LYS A 1 162 ? 14.055 -5.491 -0.577 1.00 72.25 162 LYS A N 1
ATOM 1222 C CA . LYS A 1 162 ? 15.043 -5.160 0.469 1.00 72.25 162 LYS A CA 1
ATOM 1223 C C . LYS A 1 162 ? 14.699 -3.919 1.285 1.00 72.25 162 LYS A C 1
ATOM 1225 O O . LYS A 1 162 ? 15.161 -3.799 2.418 1.00 72.25 162 LYS A O 1
ATOM 1230 N N . LEU A 1 163 ? 13.988 -2.959 0.701 1.00 72.19 163 LEU A N 1
ATOM 1231 C CA . LEU A 1 163 ? 13.682 -1.697 1.370 1.00 72.19 163 LEU A CA 1
ATOM 1232 C C . LEU A 1 163 ? 12.252 -1.690 1.871 1.00 72.19 163 LEU A C 1
ATOM 1234 O O . LEU A 1 163 ? 12.023 -1.400 3.037 1.00 72.19 163 LEU A O 1
ATOM 1238 N N . ILE A 1 164 ? 11.293 -2.009 1.007 1.00 71.56 164 ILE A N 1
ATOM 1239 C CA . ILE A 1 164 ? 9.891 -1.754 1.323 1.00 71.56 164 ILE A CA 1
ATOM 1240 C C . ILE A 1 164 ? 9.269 -2.936 2.056 1.00 71.56 164 ILE A C 1
ATOM 1242 O O . ILE A 1 164 ? 8.760 -2.764 3.162 1.00 71.56 164 ILE A O 1
ATOM 1246 N N . LEU A 1 165 ? 9.351 -4.138 1.485 1.00 72.81 165 LEU A N 1
ATOM 1247 C CA . LEU A 1 165 ? 8.782 -5.326 2.117 1.00 72.81 165 LEU A CA 1
ATOM 1248 C C . LEU A 1 165 ? 9.523 -5.687 3.405 1.00 72.81 165 LEU A C 1
ATOM 1250 O O . LEU A 1 165 ? 8.867 -5.871 4.422 1.00 72.81 165 LEU A O 1
ATOM 1254 N N . ASP A 1 166 ? 10.860 -5.674 3.416 1.00 77.00 166 ASP A N 1
ATOM 1255 C CA . ASP A 1 166 ? 11.642 -5.901 4.642 1.00 77.00 166 ASP A CA 1
ATOM 1256 C C . ASP A 1 166 ? 11.265 -4.909 5.761 1.00 77.00 166 ASP A C 1
ATOM 1258 O O . ASP A 1 166 ? 11.058 -5.306 6.907 1.00 77.00 166 ASP A O 1
ATOM 1262 N N . GLU A 1 167 ? 11.100 -3.614 5.463 1.00 74.12 167 GLU A N 1
ATOM 1263 C CA . GLU A 1 167 ? 10.666 -2.645 6.481 1.00 74.12 167 GLU A CA 1
ATOM 1264 C C . GLU A 1 167 ? 9.226 -2.853 6.944 1.00 74.12 167 GLU A C 1
ATOM 1266 O O . GLU A 1 167 ? 8.940 -2.607 8.118 1.00 74.12 167 GLU A O 1
ATOM 1271 N N . LEU A 1 168 ? 8.324 -3.293 6.063 1.00 70.12 168 LEU A N 1
ATOM 1272 C CA . LEU A 1 168 ? 6.929 -3.589 6.402 1.00 70.12 168 LEU A CA 1
ATOM 1273 C C . LEU A 1 168 ? 6.782 -4.910 7.179 1.00 70.12 168 LEU A C 1
ATOM 1275 O O . LEU A 1 168 ? 5.910 -5.021 8.044 1.00 70.12 168 LEU A O 1
ATOM 1279 N N . GLU A 1 169 ? 7.658 -5.880 6.935 1.00 73.50 169 GLU A N 1
ATOM 1280 C CA . GLU A 1 169 ? 7.669 -7.190 7.592 1.00 73.50 169 GLU A CA 1
ATOM 1281 C C . GLU A 1 169 ? 8.506 -7.208 8.876 1.00 73.50 169 GLU A C 1
ATOM 1283 O O . GLU A 1 169 ? 8.329 -8.095 9.717 1.00 73.50 169 GLU A O 1
ATOM 1288 N N . LYS A 1 170 ? 9.377 -6.208 9.086 1.00 73.19 170 LYS A N 1
ATOM 1289 C CA . LYS A 1 170 ? 10.231 -6.113 10.275 1.00 73.19 170 LYS A CA 1
ATOM 1290 C C . LYS A 1 170 ? 9.441 -6.300 11.565 1.00 73.19 170 LYS A C 1
ATOM 1292 O O . LYS A 1 170 ? 8.615 -5.465 11.967 1.00 73.19 170 LYS A O 1
ATOM 1297 N N . ALA A 1 171 ? 9.789 -7.370 12.279 1.00 54.19 171 ALA A N 1
ATOM 1298 C CA . ALA A 1 171 ? 9.434 -7.537 13.675 1.00 54.19 171 ALA A CA 1
ATOM 1299 C C . ALA A 1 171 ? 9.982 -6.339 14.462 1.00 54.19 171 ALA A C 1
ATOM 1301 O O . ALA A 1 171 ? 11.110 -5.886 14.256 1.00 54.19 171 ALA A O 1
ATOM 1302 N N . GLU A 1 172 ? 9.170 -5.779 15.354 1.00 54.06 172 GLU A N 1
ATOM 1303 C CA . GLU A 1 172 ? 9.673 -4.731 16.232 1.00 54.06 172 GLU A CA 1
ATOM 1304 C C . GLU A 1 172 ? 10.689 -5.348 17.184 1.00 54.06 172 GLU A C 1
ATOM 1306 O O . GLU A 1 172 ? 10.351 -6.227 17.976 1.00 54.06 172 GLU A O 1
ATOM 1311 N N . ARG A 1 173 ? 11.932 -4.865 17.133 1.00 44.84 173 ARG A N 1
ATOM 1312 C CA . ARG A 1 173 ? 12.819 -4.982 18.284 1.00 44.84 173 ARG A CA 1
ATOM 1313 C C . ARG A 1 173 ? 12.200 -4.112 19.370 1.00 44.84 173 ARG A C 1
ATOM 1315 O O . ARG A 1 173 ? 12.346 -2.893 19.351 1.00 44.84 173 ARG A O 1
ATOM 1322 N N . LEU A 1 174 ? 11.428 -4.744 20.249 1.00 41.62 174 LEU A N 1
ATOM 1323 C CA . LEU A 1 174 ? 11.015 -4.164 21.516 1.00 41.62 174 LEU A CA 1
ATOM 1324 C C . LEU A 1 174 ? 12.305 -3.836 22.266 1.00 41.62 174 LEU A C 1
ATOM 1326 O O . LEU A 1 174 ? 12.954 -4.727 22.807 1.00 41.62 174 LEU A O 1
ATOM 1330 N N . TYR A 1 175 ? 12.722 -2.575 22.251 1.00 38.19 175 TYR A N 1
ATOM 1331 C CA . TYR A 1 175 ? 13.650 -2.111 23.268 1.00 38.19 175 TYR A CA 1
ATOM 1332 C C . TYR A 1 175 ? 12.854 -2.110 24.577 1.00 38.19 175 TYR A C 1
ATOM 1334 O O . TYR A 1 175 ? 11.814 -1.445 24.629 1.00 38.19 175 TYR A O 1
ATOM 1342 N N . PRO A 1 176 ? 13.263 -2.861 25.616 1.00 42.41 176 PRO A N 1
ATOM 1343 C CA . PRO A 1 176 ? 12.683 -2.657 26.931 1.00 42.41 176 PRO A CA 1
ATOM 1344 C C . PRO A 1 176 ? 12.953 -1.203 27.315 1.00 42.41 176 PRO A C 1
ATOM 1346 O O . PRO A 1 176 ? 14.062 -0.704 27.101 1.00 42.41 176 PRO A O 1
ATOM 1349 N N . GLY A 1 177 ? 11.941 -0.514 27.843 1.00 39.22 177 GLY A N 1
ATOM 1350 C CA . GLY A 1 177 ? 12.138 0.810 28.417 1.00 39.22 177 GLY A CA 1
ATOM 1351 C C . GLY A 1 177 ? 13.262 0.729 29.443 1.00 39.22 177 GLY A C 1
ATOM 1352 O O . GLY A 1 177 ? 13.213 -0.108 30.344 1.00 39.22 177 GLY A O 1
ATOM 1353 N N . VAL A 1 178 ? 14.295 1.552 29.277 1.00 42.94 178 VAL A N 1
ATOM 1354 C CA . VAL A 1 178 ? 15.316 1.726 30.308 1.00 42.94 178 VAL A CA 1
ATOM 1355 C C . VAL A 1 178 ? 14.592 2.293 31.523 1.00 42.94 178 VAL A C 1
ATOM 1357 O O . VAL A 1 178 ? 14.204 3.459 31.532 1.00 42.94 178 VAL A O 1
ATOM 1360 N N . ILE A 1 179 ? 14.351 1.449 32.524 1.00 44.50 179 ILE A N 1
ATOM 1361 C CA . ILE A 1 179 ? 13.934 1.902 33.845 1.00 44.50 179 ILE A CA 1
ATOM 1362 C C . ILE A 1 179 ? 15.190 2.513 34.464 1.00 44.50 179 ILE A C 1
ATOM 1364 O O . ILE A 1 179 ? 16.082 1.790 34.904 1.00 44.50 179 ILE A O 1
ATOM 1368 N N . ALA A 1 180 ? 15.303 3.838 34.413 1.00 47.47 180 ALA A N 1
ATOM 1369 C CA . ALA A 1 180 ? 16.250 4.551 35.256 1.00 47.47 180 ALA A CA 1
ATOM 1370 C C . ALA A 1 180 ? 15.706 4.499 36.692 1.00 47.47 180 ALA A C 1
ATOM 1372 O O . ALA A 1 180 ? 14.584 4.947 36.937 1.00 47.47 180 ALA A O 1
ATOM 1373 N N . GLY A 1 181 ? 16.463 3.848 37.578 1.00 48.22 181 GLY A N 1
ATOM 1374 C CA . GLY A 1 181 ? 16.226 3.825 39.023 1.00 48.22 181 GLY A CA 1
ATOM 1375 C C . GLY A 1 181 ? 16.770 5.056 39.733 1.00 48.22 181 GLY A C 1
ATOM 1376 O O . GLY A 1 181 ? 17.447 5.876 39.071 1.00 48.22 181 GLY A O 1
#

pLDDT: mean 81.68, std 11.92, range [38.19, 95.12]

Radius of gyration: 18.38 Å; chains: 1; bounding box: 43×34×66 Å

Secondary structure (DSSP, 8-state):
-PPPTT--S-EEEEEES--GGGTTTSSEEE-SS-EEEE-SSTTHHHHHHHHHHHH-GGGGGGEEEEEEE-GGG-S-HHHHHHHHHHHHHHHHHHHHHHSS---EEEEE--SSS---EEEEETTEEEEE-TTS--EEHHHHHTSGGGTTTHHHHHHHHHHIIIIIIHHHHPPP--PPP----

Organism: Enterobacter sp. (strain 638) (NCBI:txid399742)

Sequence (181 aa):
MYPPQSHTGPVVMVCGDVDDDMFARGPGRGTAEGWFLRISNPPELTILAGELLARSPTMAGQLAVMFRCLPDRHEDESLMRASLKAVRLQIKQLRGLTGYTVPVVLNAEFSGPETPWIVVRGNAALVCCDGGPPITLSEWQRAALTATVQPFLAEATTMLHKLILDELEKAERLYPGVIAG